Protein AF-A0A1Q3QYX9-F1 (afdb_monomer_lite)

Sequence (75 aa):
MMRTQIQLPDRVYAEAKRIAQEHEISLAEVVRRGIERMIALYPPGRAAHWDLPAARALGGFQAPADEWRELANTR

pLDDT: mean 91.39, std 8.7, range [56.31, 98.75]

Secondary structure (DSSP, 8-state):
---------HHHHHHHHHHHHHTT--HHHHHHHHHHHHHHHS-TT--SSPPPPPPP---S-SS-TTTHHHHHH--

Foldseek 3Di:
DDDDDDDDDPVRQVVLVVVCVVVVHDSVVSVVVVVVVVCVVVDPDPDPDDDDPDDDCPDDDPDDPVCVVVVVPDD

Radius of gyration: 23.69 Å; chains: 1; bounding box: 43×46×49 Å

Structure (mmCIF, N/CA/C/O backbone):
data_AF-A0A1Q3QYX9-F1
#
_entry.id   AF-A0A1Q3QYX9-F1
#
loop_
_atom_site.group_PDB
_atom_site.id
_atom_site.type_symbol
_atom_site.label_atom_id
_atom_site.label_alt_id
_atom_site.label_comp_id
_atom_site.label_asym_id
_atom_site.label_entity_id
_atom_site.label_seq_id
_atom_site.pdbx_PDB_ins_code
_atom_site.Cartn_x
_atom_site.Cartn_y
_atom_site.Cartn_z
_atom_site.occupancy
_atom_site.B_iso_or_equiv
_atom_site.auth_seq_id
_atom_site.auth_comp_id
_atom_site.auth_asym_id
_atom_site.auth_atom_id
_atom_site.pdbx_PDB_model_num
ATOM 1 N N . MET A 1 1 ? 0.278 17.357 10.868 1.00 72.62 1 MET A N 1
ATOM 2 C CA . MET A 1 1 ? -0.766 16.406 10.420 1.00 72.62 1 MET A CA 1
ATOM 3 C C . MET A 1 1 ? -2.006 17.184 10.008 1.00 72.62 1 MET A C 1
ATOM 5 O O . MET A 1 1 ? -2.310 18.169 10.668 1.00 72.62 1 MET A O 1
ATOM 9 N N . MET A 1 2 ? -2.697 16.767 8.944 1.00 88.94 2 MET A N 1
ATOM 10 C CA . MET A 1 2 ? -3.997 17.322 8.535 1.00 88.94 2 MET A CA 1
ATOM 11 C C . MET A 1 2 ? -5.113 16.369 8.971 1.00 88.94 2 MET A C 1
ATOM 13 O O . MET A 1 2 ? -4.956 15.154 8.858 1.00 88.94 2 MET A O 1
ATOM 17 N N . ARG A 1 3 ? -6.230 16.902 9.479 1.00 91.75 3 ARG A N 1
ATOM 18 C CA . ARG A 1 3 ? -7.407 16.094 9.823 1.00 91.75 3 ARG A CA 1
ATOM 19 C C . ARG A 1 3 ? -8.241 15.879 8.563 1.00 91.75 3 ARG A C 1
ATOM 21 O O . ARG A 1 3 ? -8.555 16.839 7.869 1.00 91.75 3 ARG A O 1
ATOM 28 N N . THR A 1 4 ? -8.607 14.631 8.296 1.00 93.06 4 THR A N 1
ATOM 29 C CA . THR A 1 4 ? -9.498 14.256 7.195 1.00 93.06 4 THR A CA 1
ATOM 30 C C . THR A 1 4 ? -10.552 13.276 7.695 1.00 93.06 4 THR A C 1
ATOM 32 O O . THR A 1 4 ? -10.300 12.529 8.643 1.00 93.06 4 THR A O 1
ATOM 35 N N . GLN A 1 5 ? -11.727 13.292 7.074 1.00 95.81 5 GLN A N 1
ATOM 36 C CA . GLN A 1 5 ? -12.798 12.335 7.320 1.00 95.81 5 GLN A CA 1
ATOM 37 C C . GLN A 1 5 ? -12.995 11.510 6.050 1.00 95.81 5 GLN A C 1
ATOM 39 O O . GLN A 1 5 ? -13.230 12.061 4.978 1.00 95.81 5 GLN A O 1
ATOM 44 N N . ILE A 1 6 ? -12.885 10.190 6.177 1.00 94.31 6 ILE A N 1
ATOM 45 C CA . ILE A 1 6 ? -13.075 9.233 5.084 1.00 94.31 6 ILE A CA 1
ATOM 46 C C . ILE A 1 6 ? -14.149 8.224 5.477 1.00 94.31 6 ILE A C 1
ATOM 48 O O . ILE A 1 6 ? -14.354 7.961 6.661 1.00 94.31 6 ILE A O 1
ATOM 52 N N . GLN A 1 7 ? -14.819 7.650 4.484 1.00 97.25 7 GLN A N 1
ATOM 53 C CA . GLN A 1 7 ? -15.741 6.536 4.684 1.00 97.25 7 GLN A CA 1
ATOM 54 C C . GLN A 1 7 ? -15.040 5.233 4.301 1.00 97.25 7 GLN A C 1
ATOM 56 O O . GLN A 1 7 ? -14.333 5.182 3.294 1.00 97.25 7 GLN A O 1
ATOM 61 N N . LEU A 1 8 ? -15.229 4.190 5.105 1.00 96.62 8 LEU A N 1
ATOM 62 C CA . LEU A 1 8 ? -14.697 2.853 4.855 1.00 96.62 8 LEU A CA 1
ATOM 63 C C . LEU A 1 8 ? -15.867 1.867 4.821 1.00 96.62 8 LEU A C 1
ATOM 65 O O . LEU A 1 8 ? -16.728 1.960 5.695 1.00 96.62 8 LEU A O 1
ATOM 69 N N . PRO A 1 9 ? -15.904 0.915 3.871 1.00 98.31 9 PRO A N 1
ATOM 70 C CA . PRO A 1 9 ? -16.859 -0.184 3.938 1.00 98.31 9 PRO A CA 1
ATOM 71 C C . PRO A 1 9 ? -16.701 -0.956 5.251 1.00 98.31 9 PRO A C 1
ATOM 73 O O . PRO A 1 9 ? -15.569 -1.192 5.682 1.00 98.31 9 PRO A O 1
ATOM 76 N N . ASP A 1 10 ? -17.805 -1.414 5.843 1.00 98.25 10 ASP A N 1
ATOM 77 C CA . ASP A 1 10 ? -17.819 -2.052 7.171 1.00 98.25 10 ASP A CA 1
ATOM 78 C C . ASP A 1 10 ? -16.787 -3.174 7.308 1.00 98.25 10 ASP A C 1
ATOM 80 O O . ASP A 1 10 ? -16.024 -3.220 8.273 1.00 98.25 10 ASP A O 1
ATOM 84 N N . ARG A 1 11 ? -16.693 -4.044 6.294 1.00 98.12 11 ARG A N 1
ATOM 85 C CA . ARG A 1 11 ? -15.709 -5.135 6.267 1.00 98.12 11 ARG A CA 1
ATOM 86 C C . ARG A 1 11 ? -14.269 -4.619 6.331 1.00 98.12 11 ARG A C 1
ATOM 88 O O . ARG A 1 11 ? -13.442 -5.202 7.024 1.00 98.12 11 ARG A O 1
ATOM 95 N N . VAL A 1 12 ? -13.962 -3.545 5.605 1.00 98.06 12 VAL A N 1
ATOM 96 C CA . VAL A 1 12 ? -12.618 -2.946 5.579 1.00 98.06 12 VAL A CA 1
ATOM 97 C C . VAL A 1 12 ? -12.309 -2.293 6.922 1.00 98.06 12 VAL A C 1
ATOM 99 O O . VAL A 1 12 ? -11.205 -2.450 7.438 1.00 98.06 12 VAL A O 1
ATOM 102 N N . TYR A 1 13 ? -13.286 -1.603 7.515 1.00 98.25 13 TYR A N 1
ATOM 103 C CA . TYR A 1 13 ? -13.143 -1.007 8.840 1.00 98.25 13 TYR A CA 1
ATOM 104 C C . TYR A 1 13 ? -12.878 -2.063 9.922 1.00 98.25 13 TYR A C 1
ATOM 106 O O . TYR A 1 13 ? -11.941 -1.907 10.707 1.00 98.25 13 TYR A O 1
ATOM 114 N N . ALA A 1 14 ? -13.660 -3.147 9.941 1.00 98.50 14 ALA A N 1
ATOM 115 C CA . ALA A 1 14 ? -13.505 -4.236 10.903 1.00 98.50 14 ALA A CA 1
ATOM 116 C C . ALA A 1 14 ? -12.110 -4.873 10.816 1.00 98.50 14 ALA A C 1
ATOM 118 O O . ALA A 1 14 ? -11.442 -5.058 11.834 1.00 98.50 14 ALA A O 1
ATOM 119 N N . GLU A 1 15 ? -11.632 -5.121 9.598 1.00 98.62 15 GLU A N 1
ATOM 120 C CA . GLU A 1 15 ? -10.313 -5.709 9.378 1.00 98.62 15 GLU A CA 1
ATOM 121 C C . GLU A 1 15 ? -9.178 -4.754 9.774 1.00 98.62 15 GLU A C 1
ATOM 123 O O . GLU A 1 15 ? -8.227 -5.149 10.447 1.00 98.62 15 GLU A O 1
ATOM 128 N N . ALA A 1 16 ? -9.302 -3.466 9.447 1.00 98.25 16 ALA A N 1
ATOM 129 C CA . ALA A 1 16 ? -8.334 -2.460 9.873 1.00 98.25 16 ALA A CA 1
ATOM 130 C C . ALA A 1 16 ? -8.295 -2.310 11.406 1.00 98.25 16 ALA A C 1
ATOM 132 O O . ALA A 1 16 ? -7.225 -2.103 11.981 1.00 98.25 16 ALA A O 1
ATOM 133 N N . LYS A 1 17 ? -9.442 -2.455 12.086 1.00 98.44 17 LYS A N 1
ATOM 134 C CA . LYS A 1 17 ? -9.533 -2.467 13.553 1.00 98.44 17 LYS A CA 1
ATOM 135 C C . LYS A 1 17 ? -8.864 -3.694 14.172 1.00 98.44 17 LYS A C 1
ATOM 137 O O . LYS A 1 17 ? -8.178 -3.525 15.178 1.00 98.44 17 LYS A O 1
ATOM 142 N N . ARG A 1 18 ? -9.019 -4.879 13.571 1.00 98.75 18 ARG A N 1
ATOM 143 C CA . ARG A 1 18 ? -8.316 -6.105 13.983 1.00 98.75 18 ARG A CA 1
ATOM 144 C C . ARG A 1 18 ? -6.798 -5.913 13.912 1.00 98.75 18 ARG A C 1
ATOM 146 O O . ARG A 1 18 ? -6.118 -6.100 14.914 1.00 98.75 18 ARG A O 1
ATOM 153 N N . ILE A 1 19 ? -6.287 -5.438 12.771 1.00 98.69 19 ILE A N 1
ATOM 154 C CA . ILE A 1 19 ? -4.851 -5.160 12.565 1.00 98.69 19 ILE A CA 1
ATOM 155 C C . ILE A 1 19 ? -4.335 -4.144 13.590 1.00 98.69 19 ILE A C 1
ATOM 157 O O . ILE A 1 19 ? -3.285 -4.346 14.192 1.00 98.69 19 ILE A O 1
ATOM 161 N N . ALA A 1 20 ? -5.074 -3.053 13.806 1.00 98.69 20 ALA A N 1
ATOM 162 C CA . ALA A 1 20 ? -4.706 -2.035 14.786 1.00 98.69 20 ALA A CA 1
ATOM 163 C C . ALA A 1 20 ? -4.540 -2.631 16.195 1.00 98.69 20 ALA A C 1
ATOM 165 O O . ALA A 1 20 ? -3.580 -2.309 16.891 1.00 98.69 20 ALA A O 1
ATOM 166 N N . GLN A 1 21 ? -5.450 -3.526 16.590 1.00 98.62 21 GLN A N 1
ATOM 167 C CA . GLN A 1 21 ? -5.417 -4.187 17.892 1.00 98.62 21 GLN A CA 1
ATOM 168 C C . GLN A 1 21 ? -4.258 -5.184 18.019 1.00 98.62 21 GLN A C 1
ATOM 170 O O . GLN A 1 21 ? -3.547 -5.148 19.015 1.00 98.62 21 GLN A O 1
ATOM 175 N N . GLU A 1 22 ? -4.047 -6.040 17.019 1.00 98.69 22 GLU A N 1
ATOM 176 C CA . GLU A 1 22 ? -2.980 -7.054 17.035 1.00 98.69 22 GLU A CA 1
ATOM 177 C C . GLU A 1 22 ? -1.573 -6.455 17.029 1.00 98.69 22 GLU A C 1
ATOM 179 O O . GLU A 1 22 ? -0.647 -7.050 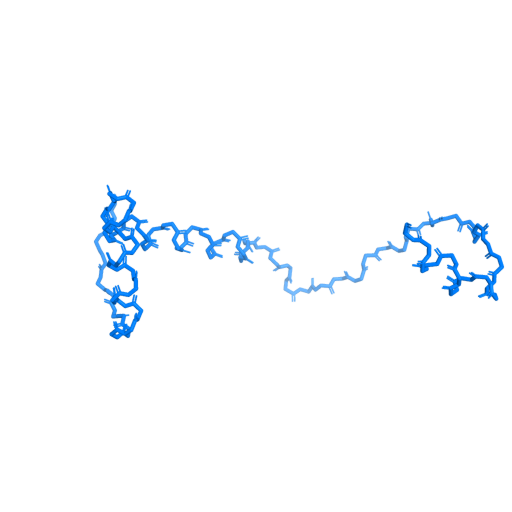17.570 1.00 98.69 22 GLU A O 1
ATOM 184 N N . HIS A 1 23 ? -1.412 -5.282 16.415 1.00 98.25 23 HIS A N 1
ATOM 185 C CA . HIS A 1 23 ? -0.127 -4.596 16.305 1.00 98.25 23 HIS A CA 1
ATOM 186 C C . HIS A 1 23 ? 0.039 -3.432 17.291 1.00 98.25 23 HIS A C 1
ATOM 188 O O . HIS A 1 23 ? 1.017 -2.697 17.175 1.00 98.25 23 HIS A O 1
ATOM 194 N N . GLU A 1 24 ? -0.903 -3.237 18.221 1.00 98.38 24 GLU A N 1
ATOM 195 C CA . GLU A 1 24 ? -0.870 -2.172 19.238 1.00 98.38 24 GLU A CA 1
ATOM 196 C C . GLU A 1 24 ? -0.646 -0.762 18.654 1.00 98.38 24 GLU A C 1
ATOM 198 O O . GLU A 1 24 ? 0.041 0.090 19.218 1.00 98.38 24 GLU A O 1
ATOM 203 N N . ILE A 1 25 ? -1.251 -0.494 17.495 1.00 98.56 25 ILE A N 1
ATOM 204 C CA . ILE A 1 25 ? -1.181 0.799 16.807 1.00 98.56 25 ILE A CA 1
ATOM 205 C C . ILE A 1 25 ? -2.572 1.401 16.629 1.00 98.56 25 ILE A C 1
ATOM 207 O O . ILE A 1 25 ? -3.595 0.724 16.660 1.00 98.56 25 ILE A O 1
ATOM 211 N N . SER A 1 26 ? -2.635 2.715 16.417 1.00 98.12 26 SER A N 1
ATOM 212 C CA . SER A 1 26 ? -3.914 3.372 16.137 1.00 98.12 26 SER A CA 1
ATOM 213 C C . SER A 1 26 ? -4.476 2.972 14.765 1.00 98.12 26 SER A C 1
ATOM 215 O O . SER A 1 26 ? -3.732 2.687 13.8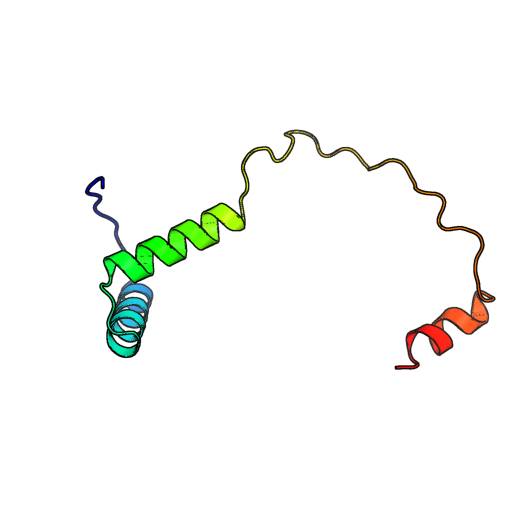26 1.00 98.12 26 SER A O 1
ATOM 217 N N . LEU A 1 27 ? -5.801 3.054 14.597 1.00 97.38 27 LEU A N 1
ATOM 218 C CA . LEU A 1 27 ? -6.432 2.891 13.279 1.00 97.38 27 LEU A CA 1
ATOM 219 C C . LEU A 1 27 ? -5.894 3.914 12.259 1.00 97.38 27 LEU A C 1
ATOM 221 O O . LEU A 1 27 ? -5.715 3.589 11.089 1.00 97.38 27 LEU A O 1
ATOM 225 N N . ALA A 1 28 ? -5.594 5.137 12.707 1.00 96.56 28 ALA A N 1
ATOM 226 C CA . ALA A 1 28 ? -4.998 6.170 11.862 1.00 96.56 28 ALA A CA 1
ATOM 227 C C . ALA A 1 28 ? -3.609 5.763 11.343 1.00 96.56 28 ALA A C 1
ATOM 229 O O . ALA A 1 28 ? -3.275 6.057 10.199 1.00 96.56 28 ALA A O 1
ATOM 230 N N . GLU A 1 29 ? -2.827 5.047 12.151 1.00 97.94 29 GLU A N 1
ATOM 231 C CA . GLU A 1 29 ? -1.519 4.526 11.753 1.00 97.94 29 GLU A CA 1
ATOM 232 C C . GLU A 1 29 ? -1.645 3.401 10.716 1.00 97.94 29 GLU A C 1
ATOM 234 O O . GLU A 1 29 ? -0.899 3.389 9.737 1.00 97.94 29 GLU A O 1
ATOM 239 N N . VAL A 1 30 ? -2.629 2.506 10.865 1.00 98.19 30 VAL A N 1
ATOM 240 C CA . VAL A 1 30 ? -2.946 1.489 9.843 1.00 98.19 30 VAL A CA 1
ATOM 241 C C . VAL A 1 30 ? -3.292 2.158 8.510 1.00 98.19 30 VAL A C 1
ATOM 243 O O . VAL A 1 30 ? -2.728 1.808 7.472 1.00 98.19 30 VAL A O 1
ATOM 246 N N . VAL A 1 31 ? -4.173 3.165 8.537 1.00 96.75 31 VAL A N 1
ATOM 247 C CA . VAL A 1 31 ? -4.570 3.921 7.337 1.00 96.75 31 VAL A CA 1
ATOM 248 C C . VAL A 1 31 ? -3.372 4.646 6.721 1.00 96.75 31 VAL A C 1
ATOM 250 O O . VAL A 1 31 ? -3.182 4.572 5.507 1.00 96.75 31 VAL A O 1
ATOM 253 N N . ARG A 1 32 ? -2.529 5.297 7.534 1.00 96.56 32 ARG A N 1
ATOM 254 C CA . ARG A 1 32 ? -1.316 5.982 7.066 1.00 96.56 32 ARG A CA 1
ATOM 255 C C . ARG A 1 32 ? -0.396 5.030 6.310 1.00 96.56 32 ARG A C 1
ATOM 257 O O . ARG A 1 32 ? -0.054 5.318 5.167 1.00 96.56 32 ARG A O 1
ATOM 264 N N . ARG A 1 33 ? -0.053 3.882 6.904 1.00 97.56 33 ARG A N 1
ATOM 265 C CA . ARG A 1 33 ? 0.806 2.871 6.264 1.00 97.56 33 ARG A CA 1
ATOM 266 C C . ARG A 1 33 ? 0.199 2.339 4.969 1.00 97.56 33 ARG A C 1
ATOM 268 O O . ARG A 1 33 ? 0.914 2.145 3.989 1.00 97.56 33 ARG A O 1
ATOM 275 N N . GLY A 1 34 ? -1.121 2.140 4.941 1.00 96.50 34 GLY A N 1
ATOM 276 C CA . GLY A 1 34 ? -1.843 1.766 3.725 1.00 96.50 34 GLY A CA 1
ATOM 277 C C . GLY A 1 34 ? -1.681 2.805 2.612 1.00 96.50 34 GLY A C 1
ATOM 278 O O . GLY A 1 34 ? -1.348 2.453 1.482 1.00 96.50 34 GLY A O 1
ATOM 279 N N . ILE A 1 35 ? -1.843 4.090 2.934 1.00 96.00 35 ILE A N 1
ATOM 280 C CA . ILE A 1 35 ? -1.669 5.191 1.975 1.00 96.00 35 ILE A CA 1
ATOM 281 C C . ILE A 1 35 ? -0.207 5.302 1.520 1.00 96.00 35 ILE A C 1
ATOM 283 O O . ILE A 1 35 ? 0.043 5.412 0.323 1.00 96.00 35 ILE A O 1
ATOM 287 N N . GLU A 1 36 ? 0.762 5.216 2.433 1.00 96.81 36 GLU A N 1
ATOM 288 C CA . GLU A 1 36 ? 2.197 5.230 2.106 1.00 96.81 36 GLU A CA 1
ATOM 289 C C . GLU A 1 36 ? 2.564 4.080 1.155 1.00 96.81 36 GLU A C 1
ATOM 291 O O . GLU A 1 36 ? 3.268 4.283 0.163 1.00 96.81 36 GLU A O 1
ATOM 296 N N . ARG A 1 37 ? 2.013 2.881 1.392 1.00 97.12 37 ARG A N 1
ATOM 297 C CA . ARG A 1 37 ? 2.175 1.742 0.483 1.00 97.12 37 ARG A CA 1
ATOM 298 C C . ARG A 1 37 ? 1.583 2.028 -0.893 1.00 97.12 37 ARG A C 1
ATOM 300 O O . ARG A 1 37 ? 2.219 1.701 -1.892 1.00 97.12 37 ARG A O 1
ATOM 307 N N . MET A 1 38 ? 0.399 2.633 -0.960 1.00 96.06 38 MET A N 1
ATOM 308 C CA . MET A 1 38 ? -0.214 3.009 -2.235 1.00 96.06 38 MET A CA 1
ATOM 309 C C . MET A 1 38 ? 0.645 4.030 -2.984 1.00 96.06 38 MET A C 1
ATOM 311 O O . MET A 1 38 ? 0.921 3.824 -4.158 1.00 96.06 38 MET A O 1
ATOM 315 N N . ILE A 1 39 ? 1.162 5.063 -2.317 1.00 95.56 39 ILE A N 1
ATOM 316 C CA . ILE A 1 39 ? 2.070 6.042 -2.939 1.00 95.56 39 ILE A CA 1
ATOM 317 C C . ILE A 1 39 ? 3.292 5.346 -3.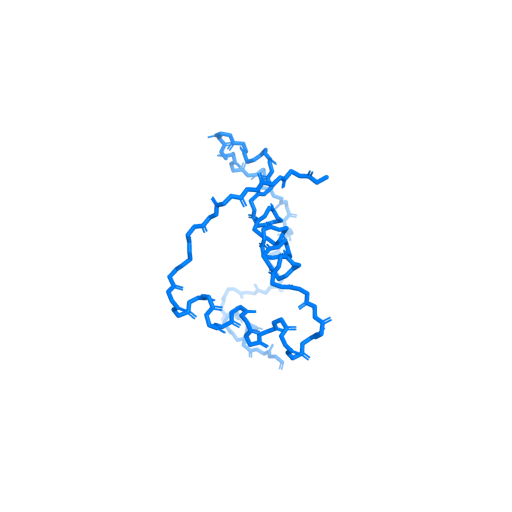557 1.00 95.56 39 ILE A C 1
ATOM 319 O O . ILE A 1 39 ? 3.662 5.646 -4.689 1.00 95.56 39 ILE A O 1
ATOM 323 N N . ALA A 1 40 ? 3.877 4.361 -2.869 1.00 93.38 40 ALA A N 1
ATOM 324 C CA . ALA A 1 40 ? 5.009 3.600 -3.399 1.00 93.38 40 ALA A CA 1
ATOM 325 C C . ALA A 1 40 ? 4.664 2.771 -4.656 1.00 93.38 40 ALA A C 1
ATOM 327 O O . ALA A 1 40 ? 5.529 2.550 -5.500 1.00 93.38 40 ALA A O 1
ATOM 328 N N . LEU A 1 41 ? 3.415 2.311 -4.799 1.00 94.81 41 LEU A N 1
ATOM 329 C CA . LEU A 1 41 ? 2.942 1.582 -5.987 1.00 94.81 41 LEU A CA 1
ATOM 330 C C . LEU A 1 41 ? 2.623 2.510 -7.174 1.00 94.81 41 LEU A C 1
ATOM 332 O O . LEU A 1 41 ? 2.630 2.076 -8.330 1.00 94.81 41 LEU A O 1
ATOM 336 N N . TYR A 1 42 ? 2.362 3.787 -6.898 1.00 90.25 42 TYR A N 1
ATOM 337 C CA . TYR A 1 42 ? 2.047 4.813 -7.889 1.00 90.25 42 TYR A CA 1
ATOM 338 C C . TYR A 1 42 ? 3.051 5.971 -7.790 1.00 90.25 42 TYR A C 1
ATOM 340 O O . TYR A 1 42 ? 2.662 7.084 -7.429 1.00 90.25 42 TYR A O 1
ATOM 348 N N . PRO A 1 43 ? 4.343 5.732 -8.100 1.00 86.38 43 PRO A N 1
ATOM 349 C CA . PRO A 1 43 ? 5.338 6.788 -8.039 1.00 86.38 43 PRO A CA 1
ATOM 350 C C . PRO A 1 43 ? 4.974 7.918 -9.016 1.00 86.38 43 PRO A C 1
ATOM 352 O O . PRO A 1 43 ? 4.446 7.649 -10.106 1.00 86.38 43 PRO A O 1
ATOM 355 N N . PRO A 1 44 ? 5.255 9.180 -8.654 1.00 82.00 44 PRO A N 1
ATOM 356 C CA . PRO A 1 44 ? 5.083 10.297 -9.569 1.00 82.00 44 PRO A CA 1
ATOM 357 C C . PRO A 1 44 ? 5.987 10.118 -10.795 1.00 82.00 44 PRO A C 1
ATOM 359 O O . PRO A 1 44 ? 7.046 9.497 -10.718 1.00 82.00 44 PRO A O 1
ATOM 362 N N . GLY A 1 45 ? 5.582 10.683 -11.933 1.00 76.19 45 GLY A N 1
ATOM 363 C CA . GLY A 1 45 ? 6.427 10.694 -13.128 1.00 76.19 45 GLY A CA 1
ATOM 364 C C . GLY A 1 45 ? 6.368 9.429 -13.983 1.00 76.19 45 GLY A C 1
ATOM 365 O O . GLY A 1 45 ? 7.311 9.174 -14.730 1.00 76.19 45 GLY A O 1
ATOM 366 N N . ARG A 1 46 ? 5.265 8.659 -13.960 1.00 67.06 46 ARG A N 1
ATOM 367 C CA . ARG A 1 46 ? 4.956 7.826 -15.136 1.00 67.06 46 ARG A CA 1
ATOM 368 C C . ARG A 1 46 ? 4.894 8.766 -16.334 1.00 67.06 46 ARG A C 1
ATOM 370 O O . ARG A 1 46 ? 4.053 9.664 -16.361 1.00 67.06 46 ARG A O 1
ATOM 377 N N . ALA A 1 47 ? 5.824 8.596 -17.268 1.00 68.31 47 ALA A N 1
ATOM 378 C CA . ALA A 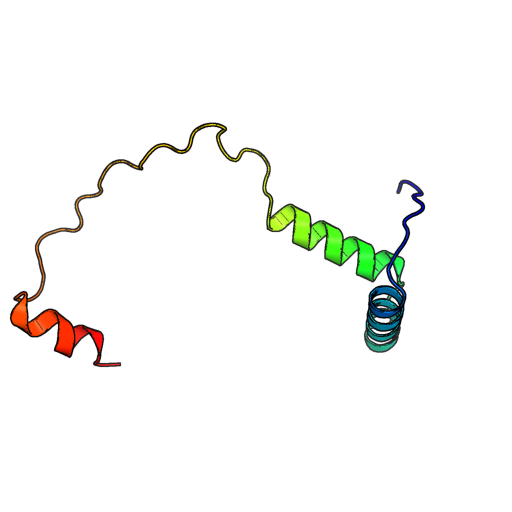1 47 ? 5.838 9.383 -18.484 1.00 68.31 47 ALA A CA 1
ATOM 379 C C . ALA A 1 47 ? 4.466 9.243 -19.161 1.00 68.31 47 ALA A C 1
ATOM 381 O O . ALA A 1 47 ? 3.939 8.135 -19.277 1.00 68.31 47 ALA A O 1
ATOM 382 N N . ALA A 1 48 ? 3.871 10.370 -19.567 1.00 71.00 48 ALA A N 1
ATOM 383 C CA . ALA A 1 48 ? 2.587 10.381 -20.280 1.00 71.00 48 ALA A CA 1
ATOM 384 C C . ALA A 1 48 ? 2.635 9.512 -21.552 1.00 71.00 48 ALA A C 1
ATOM 386 O O . ALA A 1 48 ? 1.616 9.019 -22.026 1.00 71.00 48 ALA A O 1
ATOM 387 N N . HIS A 1 49 ? 3.849 9.305 -22.054 1.00 77.06 49 HIS A N 1
ATOM 388 C CA . HIS A 1 49 ? 4.219 8.437 -23.144 1.00 77.06 49 HIS A CA 1
ATOM 389 C C . HIS A 1 49 ? 5.250 7.435 -22.627 1.00 77.06 49 HIS A C 1
ATOM 391 O O . HIS A 1 49 ? 6.301 7.820 -22.121 1.00 77.06 49 HIS A O 1
ATOM 397 N N . TRP A 1 50 ? 4.934 6.146 -22.717 1.00 82.12 50 TRP A N 1
ATOM 398 C CA . TRP A 1 50 ? 5.939 5.104 -22.563 1.00 82.12 50 TRP A CA 1
ATOM 399 C C . TRP A 1 50 ? 6.621 4.884 -23.914 1.00 82.12 50 TRP A C 1
ATOM 401 O O . TRP A 1 50 ? 5.941 4.572 -24.893 1.00 82.12 50 TRP A O 1
ATOM 411 N N . ASP A 1 51 ? 7.940 5.045 -23.942 1.00 84.25 51 ASP A N 1
ATOM 412 C CA . ASP A 1 51 ? 8.792 4.694 -25.073 1.00 84.25 51 ASP A CA 1
ATOM 413 C C . ASP A 1 51 ? 9.360 3.288 -24.893 1.00 84.25 51 ASP A C 1
ATOM 415 O O . ASP A 1 51 ? 9.789 2.908 -23.798 1.00 84.25 51 ASP A O 1
ATOM 419 N N . LEU A 1 52 ? 9.411 2.522 -25.986 1.00 86.12 52 LEU A N 1
ATOM 420 C CA . LEU A 1 52 ? 10.121 1.248 -26.003 1.00 86.12 52 LEU A CA 1
ATOM 421 C C . LEU A 1 52 ? 11.609 1.521 -25.707 1.00 86.12 52 LEU A C 1
ATOM 423 O O . LEU A 1 52 ? 12.243 2.258 -26.469 1.00 86.12 52 LEU A O 1
ATOM 427 N N . PRO A 1 53 ? 12.199 0.955 -24.635 1.00 86.38 53 PRO A N 1
ATOM 428 C CA . PRO A 1 53 ? 13.610 1.166 -24.352 1.00 86.38 53 PRO A CA 1
ATOM 429 C C . PRO A 1 53 ? 14.463 0.634 -25.504 1.00 86.38 53 PRO A C 1
ATOM 431 O O . PRO A 1 53 ? 14.145 -0.395 -26.105 1.00 86.38 53 PRO A O 1
ATOM 434 N N . ALA A 1 54 ? 15.572 1.320 -25.787 1.00 90.19 54 ALA A N 1
ATOM 435 C CA . ALA A 1 54 ? 16.521 0.873 -26.795 1.00 90.19 54 ALA A CA 1
ATOM 436 C C . ALA A 1 54 ? 16.951 -0.576 -26.517 1.00 90.19 54 ALA A C 1
ATOM 438 O O . ALA A 1 54 ? 17.273 -0.941 -25.379 1.00 90.19 54 ALA A O 1
ATOM 439 N N . ALA A 1 55 ? 16.952 -1.399 -27.567 1.00 90.06 55 ALA A N 1
ATOM 440 C CA . ALA A 1 55 ? 17.391 -2.779 -27.467 1.00 90.06 55 ALA A CA 1
ATOM 441 C C . ALA A 1 55 ? 18.824 -2.822 -26.923 1.00 90.06 55 ALA A C 1
ATOM 443 O O . ALA A 1 55 ? 19.723 -2.137 -27.414 1.00 90.06 55 ALA A O 1
ATOM 444 N N . ARG A 1 56 ? 19.038 -3.639 -25.895 1.00 90.00 56 ARG A N 1
ATOM 445 C CA . ARG A 1 56 ? 20.375 -3.920 -25.381 1.00 90.00 56 ARG A CA 1
ATOM 446 C C . ARG A 1 56 ? 20.931 -5.142 -26.095 1.00 90.00 56 ARG A C 1
ATOM 448 O O . ARG A 1 56 ? 20.223 -6.132 -26.248 1.00 90.00 56 ARG A O 1
ATOM 455 N N . ALA A 1 57 ? 22.205 -5.098 -26.475 1.00 89.44 57 ALA A N 1
ATOM 456 C CA . ALA A 1 57 ? 22.904 -6.281 -26.960 1.00 89.44 57 ALA A CA 1
ATOM 457 C C . ALA A 1 57 ? 23.011 -7.304 -25.816 1.00 89.44 57 ALA A C 1
ATOM 459 O O . ALA A 1 57 ? 23.735 -7.080 -24.847 1.00 89.44 57 ALA A O 1
ATOM 460 N N . LEU A 1 58 ? 22.260 -8.403 -25.913 1.00 88.19 58 LEU A N 1
ATOM 461 C CA . LEU A 1 58 ? 22.268 -9.493 -24.927 1.00 88.19 58 LEU A CA 1
ATOM 462 C C . LEU A 1 58 ? 23.340 -10.558 -25.225 1.00 88.19 58 LEU A C 1
ATOM 464 O O . LEU A 1 58 ? 23.452 -11.534 -24.492 1.00 88.19 58 LEU A O 1
ATOM 468 N N . GLY A 1 59 ? 24.148 -10.351 -26.270 1.00 90.50 59 GLY A N 1
ATOM 469 C CA . GLY A 1 59 ? 25.110 -11.334 -26.766 1.00 90.50 59 GLY A CA 1
ATOM 470 C C . GLY A 1 59 ? 24.472 -12.350 -27.716 1.00 90.50 59 GLY A C 1
ATOM 471 O O . GLY A 1 59 ? 23.328 -12.194 -28.141 1.00 90.50 59 GLY A O 1
ATOM 472 N N . GLY A 1 60 ? 25.247 -13.366 -28.092 1.00 91.06 60 GLY A N 1
ATOM 473 C CA . GLY A 1 60 ? 24.753 -14.493 -28.881 1.00 91.06 60 GLY A CA 1
ATOM 474 C C . GLY A 1 60 ? 23.969 -15.484 -28.024 1.00 91.06 60 GLY A C 1
ATOM 475 O O . GLY A 1 60 ? 24.118 -15.522 -26.801 1.00 91.06 60 GLY A O 1
ATOM 476 N N . PHE A 1 61 ? 23.154 -16.312 -28.673 1.00 90.31 61 PHE A N 1
ATOM 477 C CA . PHE A 1 61 ? 22.503 -17.430 -27.998 1.00 90.31 61 PHE A CA 1
ATOM 478 C C . PHE A 1 61 ? 23.557 -18.381 -27.422 1.00 90.31 61 PHE A C 1
ATOM 480 O O . PHE A 1 61 ? 24.482 -18.786 -28.121 1.00 90.31 61 PHE A O 1
ATOM 487 N N . GLN A 1 62 ? 23.411 -18.723 -26.141 1.00 90.88 62 GLN A N 1
ATOM 488 C CA . GLN A 1 62 ? 24.32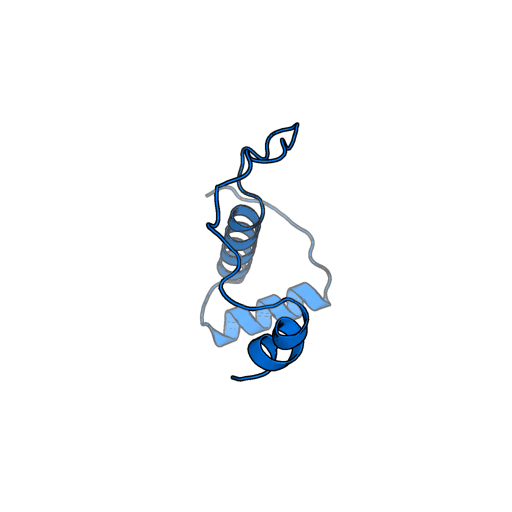4 -19.635 -25.441 1.00 90.88 62 GLN A CA 1
ATOM 489 C C . GLN A 1 62 ? 24.003 -21.114 -25.689 1.00 90.88 62 GLN A C 1
ATOM 491 O O . GLN A 1 62 ? 24.798 -21.971 -25.319 1.00 90.88 62 GLN A O 1
ATOM 496 N N . ALA A 1 63 ? 22.855 -21.406 -26.305 1.00 92.25 63 ALA A N 1
ATOM 497 C CA . ALA A 1 63 ? 22.419 -22.755 -26.628 1.00 92.25 63 ALA A CA 1
ATOM 498 C C . ALA A 1 63 ? 21.596 -22.782 -27.933 1.00 92.25 63 ALA A C 1
ATOM 500 O O . ALA A 1 63 ? 20.923 -21.784 -28.245 1.00 92.25 63 ALA A O 1
ATOM 501 N N . PRO A 1 64 ? 21.620 -23.905 -28.674 1.00 92.31 64 PRO A N 1
ATOM 502 C CA . PRO A 1 64 ? 20.724 -24.174 -29.799 1.00 92.31 64 PRO A CA 1
ATOM 503 C C . PRO A 1 64 ? 19.237 -24.059 -29.424 1.00 92.31 64 PRO A C 1
ATOM 505 O O . PRO A 1 64 ? 18.850 -24.312 -28.283 1.00 92.31 64 PRO A O 1
ATOM 508 N N . ALA A 1 65 ? 18.394 -23.657 -30.382 1.00 91.75 65 ALA A N 1
ATOM 509 C CA . ALA A 1 65 ? 16.972 -23.371 -30.140 1.00 91.75 65 ALA A CA 1
ATOM 510 C C . ALA A 1 65 ? 16.153 -24.597 -29.704 1.00 91.75 65 ALA A C 1
ATOM 512 O O . ALA A 1 65 ? 15.185 -24.471 -28.956 1.00 91.75 65 ALA A O 1
ATOM 513 N N . ASP A 1 66 ? 16.552 -25.778 -30.158 1.00 95.00 66 ASP A N 1
ATOM 514 C CA . ASP A 1 66 ? 15.992 -27.075 -29.793 1.00 95.00 66 ASP A CA 1
ATOM 515 C C . ASP A 1 66 ? 16.234 -27.440 -28.319 1.00 95.00 66 ASP A C 1
ATOM 517 O O . ASP A 1 66 ? 15.389 -28.098 -27.714 1.00 95.00 66 ASP A O 1
ATOM 521 N N . GLU A 1 67 ? 17.297 -26.922 -27.699 1.00 93.31 67 GLU A N 1
ATOM 522 C CA . GLU A 1 67 ? 17.635 -27.196 -26.294 1.00 93.31 67 GLU A CA 1
ATOM 523 C C . GLU A 1 67 ? 16.968 -26.227 -25.299 1.00 93.31 67 GLU A C 1
ATOM 525 O O . GLU A 1 67 ? 16.926 -26.487 -24.094 1.00 93.31 67 GLU A O 1
ATOM 530 N N . TRP A 1 68 ? 16.403 -25.106 -25.767 1.00 92.50 68 TRP A N 1
ATOM 531 C CA . TRP A 1 68 ? 15.891 -24.043 -24.886 1.00 92.50 68 TRP A CA 1
ATOM 532 C C . TRP A 1 68 ? 14.828 -24.528 -23.900 1.00 92.50 68 TRP A C 1
ATOM 534 O O . TRP A 1 68 ? 14.804 -24.088 -22.749 1.00 92.50 68 TRP A O 1
ATOM 544 N N . ARG A 1 69 ? 13.937 -25.427 -24.339 1.00 91.00 69 ARG A N 1
ATOM 545 C CA . ARG A 1 69 ? 12.863 -25.949 -23.484 1.00 91.00 69 ARG A CA 1
ATOM 546 C C . ARG A 1 69 ? 13.421 -26.781 -22.337 1.00 91.00 69 ARG A C 1
ATOM 548 O O . ARG A 1 69 ? 12.902 -26.691 -21.229 1.00 91.00 69 ARG A O 1
ATOM 555 N N . GLU A 1 70 ? 14.424 -27.607 -22.599 1.00 93.19 70 GLU A N 1
ATOM 556 C CA . GLU A 1 70 ? 15.014 -28.479 -21.584 1.00 93.19 70 GLU A CA 1
ATOM 557 C C . GLU A 1 70 ? 15.803 -27.643 -20.57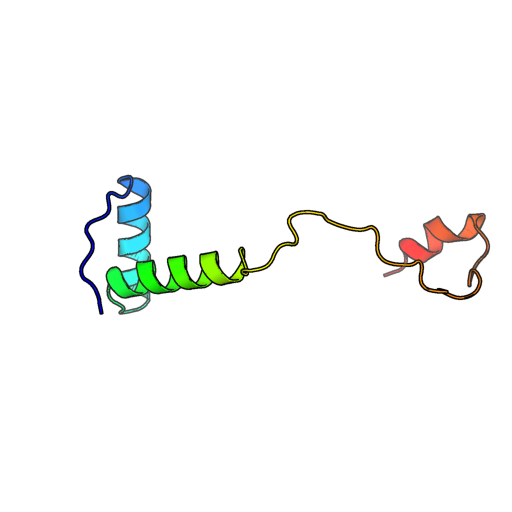6 1.00 93.19 70 GLU A C 1
ATOM 559 O O . GLU A 1 70 ? 15.537 -27.729 -19.378 1.00 93.19 70 GLU A O 1
ATOM 564 N N . LEU A 1 71 ? 16.643 -26.724 -21.068 1.00 90.00 71 LEU A N 1
ATOM 565 C CA . LEU A 1 71 ? 17.449 -25.816 -20.247 1.00 90.00 71 LEU A CA 1
ATOM 566 C C . LEU A 1 71 ? 16.617 -24.888 -19.350 1.00 90.00 71 LEU A C 1
ATOM 568 O O . LEU A 1 71 ? 17.032 -24.576 -18.238 1.00 90.00 71 LEU A O 1
ATOM 572 N N . ALA A 1 72 ? 15.441 -24.442 -19.802 1.00 87.38 72 ALA A N 1
ATOM 573 C CA . ALA A 1 72 ? 14.558 -23.593 -18.998 1.00 87.38 72 ALA A CA 1
ATOM 574 C C . ALA A 1 72 ? 13.860 -24.343 -17.845 1.00 87.38 72 ALA A C 1
ATOM 576 O O . ALA A 1 72 ? 13.354 -23.706 -16.919 1.00 87.38 72 ALA A O 1
ATOM 577 N N . ASN A 1 73 ? 13.795 -25.677 -17.911 1.00 89.94 73 ASN A N 1
ATOM 578 C CA . ASN A 1 73 ? 13.091 -26.513 -16.936 1.00 89.94 73 ASN A CA 1
ATOM 579 C C . ASN A 1 73 ? 14.020 -27.143 -15.888 1.00 89.94 73 ASN A C 1
ATOM 581 O O . ASN A 1 73 ? 13.530 -27.641 -14.873 1.00 89.94 73 ASN A O 1
ATOM 585 N N . THR A 1 74 ? 15.336 -27.111 -16.092 1.00 72.81 74 THR A N 1
ATOM 586 C CA . THR A 1 74 ? 16.322 -27.512 -15.085 1.00 72.81 74 THR A CA 1
ATOM 587 C C . THR A 1 74 ? 16.438 -26.419 -14.020 1.00 72.81 74 THR A C 1
ATOM 589 O O . THR A 1 74 ? 17.010 -25.355 -14.250 1.00 72.81 74 THR A O 1
ATOM 592 N N . ARG A 1 75 ? 15.847 -26.677 -12.849 1.00 56.31 75 ARG A N 1
ATOM 593 C CA . ARG A 1 75 ? 16.054 -25.917 -11.609 1.00 56.31 75 ARG A CA 1
ATOM 594 C C . ARG A 1 75 ? 17.051 -26.622 -10.709 1.00 56.31 75 ARG A C 1
ATOM 596 O O . ARG A 1 75 ? 16.972 -27.868 -10.638 1.00 56.31 75 ARG A O 1
#